Protein AF-A0A8B5X871-F1 (afdb_monomer)

Foldseek 3Di:
DPPPDDPVLLLVLLCVVCQVVQVVLCVVQQKDWADWDDKDKDWFDFPDPQKIKIWIKIKTKMAQFAAPVGHTDGIWIKIWTWMFMAGPVRHTHPTDTQWIFTAHNVRHGGPSIDGPPDDPDDPPDDDDDDTPGPPDD

Radius of gyration: 16.26 Å; Cα contacts (8 Å, |Δi|>4): 247; chains: 1; bounding box: 38×31×45 Å

Sequence (137 aa):
QLPPLDLERTADTIAAAIQPLLINIQESQGWRSGPRVRANIELYATERVATTAVVFNLRFNAYGLRTADGQEVDEGFMEAKGECLIDDSHVVSALRLDRIHLLTLDDKPLAGGSIYAYIDGLIFGTRQIPYTVRAKL

Mean predicted aligned error: 9.25 Å

pLDDT: mean 78.66, std 20.3, range [27.98, 96.31]

Secondary structure (DSSP, 8-state):
------HHHHHHHHHHHHHHHHHHHHHHHT-EEEEEEEEEEEEEE-SSTTEEEEEEEEEEEEEEEE-TT--EEEEEEEEEEEEEEEETT--EEEEEEEEEEEE-TTS-B-BT-EE---------S------------

Solvent-accessible surface area (backbone atoms only — not comparable to full-atom values): 8061 Å² total; per-residue (Å²): 130,76,77,91,70,57,65,66,63,49,46,52,46,51,51,63,68,45,46,67,59,49,54,62,50,25,68,79,60,63,35,43,81,54,62,77,77,47,74,47,78,46,82,39,80,52,94,51,86,68,37,36,35,35,44,39,41,38,30,22,35,25,32,53,38,31,40,84,88,64,48,79,36,74,61,25,31,32,38,43,29,33,37,30,34,32,35,83,86,63,49,81,39,83,74,44,70,49,33,38,44,28,24,35,82,84,71,43,83,34,42,79,48,46,75,52,82,75,80,92,81,84,79,90,63,84,90,75,73,84,82,77,76,76,74,84,131

Nearest PDB structures (foldseek):
  5i7k-assembly3_A  TM=3.168E-01  e=7.238E-02  Homo sapiens
  5i7k-assembly3_B  TM=3.665E-01  e=1.667E-01  Homo sapiens
  5i7l-assembly3_B  TM=2.705E-01  e=9.558E-02  Homo sapiens
  4kgo-assembly1_A  TM=2.991E-01  e=2.600E-01  Homo sapiens
  4kgh-assembly2_B  TM=3.220E-01  e=5.987E-01  Homo sapiens

Structure (mmCIF, N/CA/C/O backbone):
data_AF-A0A8B5X871-F1
#
_entry.id   AF-A0A8B5X871-F1
#
loop_
_atom_site.group_PDB
_atom_site.id
_atom_site.type_symbol
_atom_site.label_atom_id
_atom_site.label_alt_id
_atom_site.label_comp_id
_atom_site.label_asym_id
_atom_site.label_entity_id
_atom_site.label_seq_id
_atom_site.pdbx_PDB_ins_code
_atom_site.Cartn_x
_atom_site.Cartn_y
_atom_site.Cartn_z
_atom_site.occupancy
_atom_site.B_iso_or_equiv
_atom_site.auth_seq_id
_atom_site.auth_comp_id
_atom_site.auth_asym_id
_atom_site.auth_atom_id
_atom_site.pdbx_PDB_model_num
ATOM 1 N N . GLN A 1 1 ? 19.248 -11.817 -15.175 1.00 48.66 1 GLN A N 1
ATOM 2 C CA . GLN A 1 1 ? 19.523 -11.238 -13.844 1.00 48.66 1 GLN A CA 1
ATOM 3 C C . GLN A 1 1 ? 18.538 -10.099 -13.649 1.00 48.66 1 GLN A C 1
ATOM 5 O O . GLN A 1 1 ? 18.363 -9.340 -14.594 1.00 48.66 1 GLN A O 1
ATOM 10 N N . LEU A 1 2 ? 17.847 -10.033 -12.508 1.00 54.19 2 LEU A N 1
ATOM 11 C CA . LEU A 1 2 ? 17.034 -8.861 -12.160 1.00 54.19 2 LEU A CA 1
ATOM 12 C C . LEU A 1 2 ? 17.964 -7.642 -12.023 1.00 54.19 2 LEU A C 1
ATOM 14 O O . LEU A 1 2 ? 19.070 -7.824 -11.502 1.00 54.19 2 LEU A O 1
ATOM 18 N N . PRO A 1 3 ? 17.569 -6.439 -12.478 1.00 57.25 3 PRO A N 1
ATOM 19 C CA . PRO A 1 3 ? 18.333 -5.232 -12.186 1.00 57.25 3 PRO A CA 1
ATOM 20 C C . PRO A 1 3 ? 18.484 -5.096 -10.662 1.00 57.25 3 PRO A C 1
ATOM 22 O O . PRO A 1 3 ? 17.533 -5.424 -9.943 1.00 57.25 3 PRO A O 1
ATOM 25 N N . PRO A 1 4 ? 19.638 -4.647 -10.134 1.00 62.72 4 PRO A N 1
ATOM 26 C CA . PRO A 1 4 ? 19.766 -4.338 -8.716 1.00 62.72 4 PRO A CA 1
ATOM 27 C C . PRO A 1 4 ? 18.941 -3.080 -8.415 1.00 62.72 4 PRO A C 1
ATOM 29 O O . PRO A 1 4 ? 19.457 -1.966 -8.421 1.00 62.72 4 PRO A O 1
ATOM 32 N N . LEU A 1 5 ? 17.634 -3.254 -8.222 1.00 71.62 5 LEU A N 1
ATOM 33 C CA . LEU A 1 5 ? 16.749 -2.192 -7.767 1.00 71.62 5 LEU A CA 1
ATOM 34 C C . LEU A 1 5 ? 16.958 -1.978 -6.270 1.00 71.62 5 LEU A C 1
ATOM 36 O O . LEU A 1 5 ? 16.990 -2.929 -5.486 1.00 71.62 5 LEU A O 1
ATOM 40 N N . ASP A 1 6 ? 17.081 -0.714 -5.886 1.00 86.31 6 ASP A N 1
ATOM 41 C CA . ASP A 1 6 ? 17.056 -0.306 -4.489 1.00 86.31 6 ASP A CA 1
ATOM 42 C C . ASP A 1 6 ? 15.634 -0.517 -3.953 1.00 86.31 6 ASP A C 1
ATOM 44 O O . ASP A 1 6 ? 14.678 0.131 -4.394 1.00 86.31 6 ASP A O 1
ATOM 48 N N . LEU A 1 7 ? 15.489 -1.473 -3.034 1.00 88.31 7 LEU A N 1
ATOM 49 C CA . LEU A 1 7 ? 14.193 -1.860 -2.481 1.00 88.31 7 LEU A CA 1
ATOM 50 C C . LEU A 1 7 ? 13.539 -0.725 -1.695 1.00 88.31 7 LEU A C 1
ATOM 52 O O . LEU A 1 7 ? 12.320 -0.587 -1.757 1.00 88.31 7 LEU A O 1
ATOM 56 N N . GLU A 1 8 ? 14.319 0.103 -1.000 1.00 91.38 8 GLU A N 1
ATOM 57 C CA . GLU A 1 8 ? 13.766 1.195 -0.199 1.00 91.38 8 GLU A CA 1
ATOM 58 C C . GLU A 1 8 ? 13.299 2.333 -1.105 1.00 91.38 8 GLU A C 1
ATOM 60 O O . GLU A 1 8 ? 12.162 2.791 -0.998 1.00 91.38 8 GLU A O 1
ATOM 65 N N . ARG A 1 9 ? 14.109 2.690 -2.110 1.00 91.31 9 ARG A N 1
ATOM 66 C CA . ARG A 1 9 ? 13.692 3.648 -3.142 1.00 91.31 9 ARG A CA 1
ATOM 67 C C . ARG A 1 9 ? 12.456 3.163 -3.901 1.00 91.31 9 ARG A C 1
ATOM 69 O O . ARG A 1 9 ? 11.567 3.957 -4.215 1.00 91.31 9 ARG A O 1
ATOM 76 N N . THR A 1 10 ? 12.383 1.866 -4.196 1.00 91.69 10 THR A N 1
ATOM 77 C CA . THR A 1 10 ? 11.207 1.247 -4.823 1.00 91.69 10 THR A CA 1
ATOM 78 C C . THR A 1 10 ? 9.989 1.373 -3.907 1.00 91.69 10 THR A C 1
ATOM 80 O O . THR A 1 10 ? 8.921 1.769 -4.371 1.00 91.69 10 THR A O 1
ATOM 83 N N . ALA A 1 11 ? 10.146 1.120 -2.604 1.00 93.75 11 ALA A N 1
ATOM 84 C CA . ALA A 1 11 ? 9.077 1.269 -1.622 1.00 93.75 11 ALA A CA 1
ATOM 85 C C . ALA A 1 11 ? 8.541 2.696 -1.545 1.00 93.75 11 ALA A C 1
ATOM 87 O O . ALA A 1 11 ? 7.326 2.884 -1.552 1.00 93.75 11 ALA A O 1
ATOM 88 N N . ASP A 1 12 ? 9.427 3.690 -1.514 1.00 94.25 12 ASP A N 1
ATOM 89 C CA . ASP A 1 12 ? 9.047 5.103 -1.483 1.00 94.25 12 ASP A CA 1
ATOM 90 C C . ASP A 1 12 ? 8.333 5.529 -2.761 1.00 94.25 12 ASP A C 1
ATOM 92 O O . ASP A 1 12 ? 7.326 6.236 -2.714 1.00 94.25 12 ASP A O 1
ATOM 96 N N . THR A 1 13 ? 8.807 5.040 -3.906 1.00 93.44 13 THR A N 1
ATOM 97 C CA . THR A 1 13 ? 8.175 5.302 -5.201 1.00 93.44 13 THR A CA 1
ATOM 98 C C . THR A 1 13 ? 6.755 4.727 -5.238 1.00 93.44 13 THR A C 1
ATOM 100 O O . THR A 1 13 ? 5.815 5.417 -5.636 1.00 93.44 13 THR A O 1
ATOM 103 N N . ILE A 1 14 ? 6.568 3.484 -4.780 1.00 93.69 14 ILE A N 1
ATOM 104 C CA . ILE A 1 14 ? 5.245 2.849 -4.715 1.00 93.69 14 ILE A CA 1
ATOM 105 C C . ILE A 1 14 ? 4.353 3.572 -3.702 1.00 93.69 14 ILE A C 1
ATOM 107 O O . ILE A 1 14 ? 3.199 3.856 -4.017 1.00 93.69 14 ILE A O 1
ATOM 111 N N . ALA A 1 15 ? 4.874 3.916 -2.521 1.00 93.94 15 ALA A N 1
ATOM 112 C CA . ALA A 1 15 ? 4.139 4.652 -1.494 1.00 93.94 15 ALA A CA 1
ATOM 113 C C . ALA A 1 15 ? 3.612 5.992 -2.032 1.00 93.94 15 ALA A C 1
ATOM 115 O O . ALA A 1 15 ? 2.427 6.293 -1.889 1.00 93.94 15 ALA A O 1
ATOM 116 N N . ALA A 1 16 ? 4.462 6.756 -2.725 1.00 92.88 16 ALA A N 1
ATOM 117 C CA . ALA A 1 16 ? 4.074 8.009 -3.363 1.00 92.88 16 ALA A CA 1
ATOM 118 C C . ALA A 1 16 ? 3.009 7.803 -4.453 1.00 92.88 16 ALA A C 1
ATOM 120 O O . ALA A 1 16 ? 2.078 8.601 -4.559 1.00 92.88 16 ALA A O 1
ATOM 121 N N . ALA A 1 17 ? 3.108 6.721 -5.231 1.00 90.94 17 ALA A N 1
ATOM 122 C CA . ALA A 1 17 ? 2.145 6.402 -6.283 1.00 90.94 17 ALA A CA 1
ATOM 123 C C . ALA A 1 17 ? 0.766 5.983 -5.737 1.00 90.94 17 ALA A C 1
ATOM 125 O O . ALA A 1 17 ? -0.252 6.310 -6.348 1.00 90.94 17 ALA A O 1
ATOM 126 N N . ILE A 1 18 ? 0.705 5.289 -4.593 1.00 90.75 18 ILE A N 1
ATOM 127 C CA . ILE A 1 18 ? -0.570 4.861 -3.991 1.00 90.75 18 ILE A CA 1
ATOM 128 C C . ILE A 1 18 ? -1.222 5.947 -3.129 1.00 90.75 18 ILE A C 1
ATOM 130 O O . ILE A 1 18 ? -2.435 5.900 -2.934 1.00 90.75 18 ILE A O 1
ATOM 134 N N . GLN A 1 19 ? -0.465 6.930 -2.629 1.00 87.62 19 GLN A N 1
ATOM 135 C CA . GLN A 1 19 ? -0.972 7.951 -1.704 1.00 87.62 19 GLN A CA 1
ATOM 136 C C . GLN A 1 19 ? -2.252 8.660 -2.196 1.00 87.62 19 GLN A C 1
ATOM 138 O O . GLN A 1 19 ? -3.190 8.780 -1.407 1.00 87.62 19 GLN A O 1
ATOM 143 N N . PRO A 1 20 ? -2.375 9.076 -3.475 1.00 85.06 20 PRO A N 1
ATOM 144 C CA . PRO A 1 20 ? -3.608 9.690 -3.972 1.00 85.06 20 PRO A CA 1
ATOM 145 C C . PRO A 1 20 ? -4.810 8.735 -3.949 1.00 85.06 20 PRO A C 1
ATOM 147 O O . PRO A 1 20 ? -5.930 9.158 -3.670 1.00 85.06 20 PRO A O 1
ATOM 150 N N . LEU A 1 21 ? -4.590 7.440 -4.208 1.00 83.69 21 LEU A N 1
ATOM 151 C CA . LEU A 1 21 ? -5.644 6.424 -4.137 1.00 83.69 21 LEU A CA 1
ATOM 152 C C . LEU A 1 21 ? -6.115 6.233 -2.694 1.00 83.69 21 LEU A C 1
ATOM 154 O O . LEU A 1 21 ? -7.317 6.175 -2.446 1.00 83.69 21 LEU A O 1
ATOM 158 N N . LEU A 1 22 ? -5.177 6.191 -1.744 1.00 84.56 22 LEU A N 1
ATOM 159 C CA . LEU A 1 22 ? -5.481 6.081 -0.317 1.00 84.56 22 LEU A CA 1
ATOM 160 C C . LEU A 1 22 ? -6.313 7.268 0.178 1.00 84.56 22 LEU A C 1
ATOM 162 O O . LEU A 1 22 ? -7.266 7.058 0.923 1.00 84.56 22 LEU A O 1
ATOM 166 N N . ILE A 1 23 ? -6.014 8.489 -0.280 1.00 84.31 23 ILE A N 1
ATOM 167 C CA . ILE A 1 23 ? -6.782 9.691 0.080 1.00 84.31 23 ILE A CA 1
ATOM 168 C C . ILE A 1 23 ? -8.252 9.570 -0.346 1.00 84.31 23 ILE A C 1
ATOM 170 O O . ILE A 1 23 ? -9.144 9.851 0.449 1.00 84.31 23 ILE A O 1
ATOM 174 N N . ASN A 1 24 ? -8.526 9.073 -1.551 1.00 81.94 24 ASN A N 1
ATOM 175 C CA . ASN A 1 24 ? -9.909 8.893 -2.004 1.00 81.94 24 ASN A CA 1
ATOM 176 C C . ASN A 1 24 ? -10.667 7.849 -1.162 1.00 81.94 24 ASN A C 1
ATOM 178 O O . ASN A 1 24 ? -11.857 7.995 -0.885 1.00 81.94 24 ASN A O 1
ATOM 182 N N . ILE A 1 25 ? -9.982 6.780 -0.749 1.00 83.50 25 ILE A N 1
ATOM 183 C CA . ILE A 1 25 ? -10.585 5.678 0.012 1.00 83.50 25 ILE A CA 1
ATOM 184 C C . ILE A 1 25 ? -10.855 6.114 1.453 1.00 83.50 25 ILE A C 1
ATOM 186 O O . ILE A 1 25 ? -11.958 5.911 1.964 1.00 83.50 25 ILE A O 1
ATOM 190 N N . GLN A 1 26 ? -9.874 6.755 2.088 1.00 86.44 26 GLN A N 1
ATOM 191 C CA . GLN A 1 26 ? -9.938 7.149 3.493 1.00 86.44 26 GLN A CA 1
ATOM 192 C C . GLN A 1 26 ? -11.052 8.189 3.741 1.00 86.44 26 GLN A C 1
ATOM 194 O O . GLN A 1 26 ? -11.763 8.099 4.741 1.00 86.44 26 GLN A O 1
ATOM 199 N N . GLU A 1 27 ? -11.287 9.113 2.795 1.00 78.69 27 GLU A N 1
ATOM 200 C CA . GLU A 1 27 ? -12.379 10.097 2.869 1.00 78.69 27 GLU A CA 1
ATOM 201 C C . GLU A 1 27 ? -13.755 9.427 2.923 1.00 78.69 27 GLU A C 1
ATOM 203 O O . GLU A 1 27 ? -14.616 9.834 3.703 1.00 78.69 27 GLU A O 1
ATOM 208 N N . SER A 1 28 ? -13.949 8.355 2.151 1.00 79.00 28 SER A N 1
ATOM 209 C CA . SER A 1 28 ? -15.210 7.605 2.141 1.00 79.00 28 SER A CA 1
ATOM 210 C C . SER A 1 28 ? -15.433 6.745 3.392 1.00 79.00 28 SER A C 1
ATOM 212 O O . SER A 1 28 ? -16.561 6.335 3.661 1.00 79.00 28 SER A O 1
ATOM 214 N N . GLN A 1 29 ? -14.375 6.464 4.158 1.00 81.69 29 GLN A N 1
ATOM 215 C CA . GLN A 1 29 ? -14.393 5.491 5.258 1.00 81.69 29 GLN A CA 1
ATOM 216 C C . GLN A 1 29 ? -14.094 6.091 6.63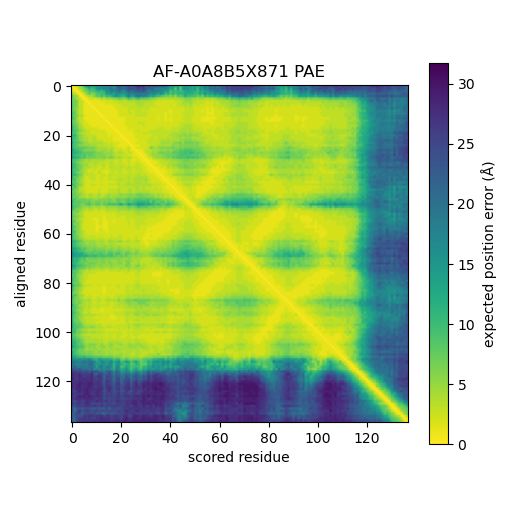4 1.00 81.69 29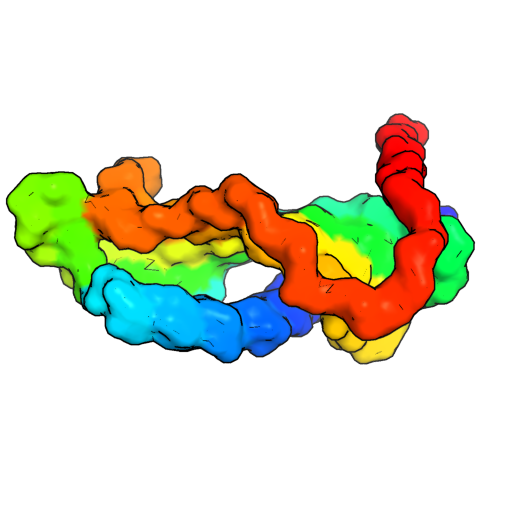 GLN A C 1
ATOM 218 O O . GLN A 1 29 ? -14.167 5.382 7.635 1.00 81.69 29 GLN A O 1
ATOM 223 N N . GLY A 1 30 ? -13.809 7.393 6.703 1.00 85.00 30 GLY A N 1
ATOM 224 C CA . GLY A 1 30 ? -13.691 8.132 7.959 1.00 85.00 30 GLY A CA 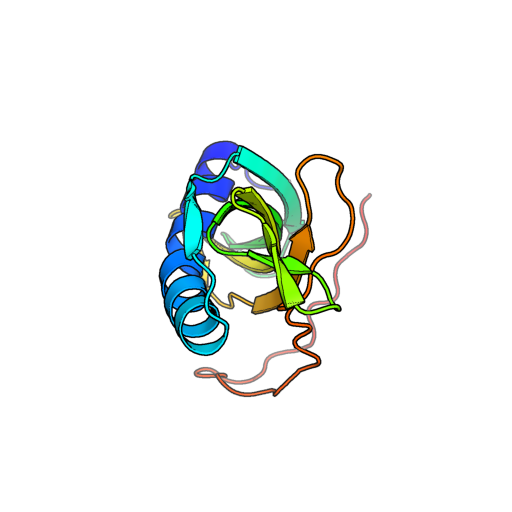1
ATOM 225 C C . GLY A 1 30 ? -12.379 7.928 8.718 1.00 85.00 30 GLY A C 1
ATOM 226 O O . GLY A 1 30 ? -12.315 8.308 9.881 1.00 85.00 30 GLY A O 1
ATOM 227 N N . TRP A 1 31 ? -11.345 7.380 8.077 1.00 89.44 31 TRP A N 1
ATOM 228 C CA . TRP A 1 31 ? -10.001 7.223 8.645 1.00 89.44 31 TRP A CA 1
ATOM 229 C C . TRP A 1 31 ? -8.969 8.034 7.849 1.00 89.44 31 TRP A C 1
ATOM 231 O O . TRP A 1 31 ? -9.294 8.651 6.833 1.00 89.44 31 TRP A O 1
ATOM 241 N N . ARG A 1 32 ? -7.719 8.096 8.325 1.00 91.12 32 ARG A N 1
ATOM 242 C CA . ARG A 1 32 ? -6.611 8.785 7.635 1.00 91.12 32 ARG A CA 1
ATOM 243 C C . ARG A 1 32 ? -5.331 7.961 7.665 1.00 91.12 32 ARG A C 1
ATOM 245 O O . ARG A 1 32 ? -4.963 7.467 8.725 1.00 91.12 32 ARG A O 1
ATOM 252 N N . SER A 1 33 ? -4.630 7.853 6.538 1.00 90.69 33 SER A N 1
ATOM 253 C CA . SER A 1 33 ? -3.275 7.294 6.464 1.00 90.69 33 SER A CA 1
ATOM 254 C C . SER A 1 33 ? -2.231 8.312 6.929 1.00 90.69 33 SER A C 1
ATOM 256 O O . SER A 1 33 ? -2.294 9.483 6.550 1.00 90.69 33 SER A O 1
ATOM 258 N N . GLY A 1 34 ? -1.254 7.850 7.699 1.00 92.25 34 GLY A N 1
ATOM 259 C CA . GLY A 1 34 ? -0.048 8.566 8.096 1.00 92.25 34 GLY A CA 1
ATOM 260 C C . GLY A 1 34 ? 1.195 8.108 7.319 1.00 92.25 34 GLY A C 1
ATOM 261 O O . GLY A 1 34 ? 1.071 7.575 6.215 1.00 92.25 34 GLY A O 1
ATOM 262 N N . PRO A 1 35 ? 2.406 8.309 7.871 1.00 93.12 35 PRO A N 1
ATOM 263 C CA . PRO A 1 35 ? 3.647 7.907 7.211 1.00 93.12 35 PRO A CA 1
ATOM 264 C C . PRO A 1 35 ? 3.767 6.381 7.069 1.00 93.12 35 PRO A C 1
ATOM 266 O O . PRO A 1 35 ? 3.253 5.620 7.894 1.00 93.12 35 PRO A O 1
ATOM 269 N N . ARG A 1 36 ? 4.490 5.936 6.030 1.00 95.38 36 ARG A N 1
ATOM 270 C CA . ARG A 1 36 ? 4.897 4.533 5.858 1.00 95.38 36 ARG A CA 1
ATOM 271 C C . ARG A 1 36 ? 5.856 4.147 6.984 1.00 95.38 36 ARG A C 1
ATOM 273 O O . ARG A 1 36 ? 6.822 4.857 7.238 1.00 95.38 36 ARG A O 1
ATOM 280 N N . VAL A 1 37 ? 5.614 3.003 7.615 1.00 95.50 37 VAL A N 1
ATOM 281 C CA . VAL A 1 37 ? 6.451 2.460 8.701 1.00 95.50 37 VAL A CA 1
ATOM 282 C C . VAL A 1 37 ? 7.139 1.153 8.329 1.00 95.50 37 VAL A C 1
ATOM 284 O O . VAL A 1 37 ? 8.133 0.777 8.946 1.00 95.50 37 VAL A O 1
ATOM 287 N N . ARG A 1 38 ? 6.624 0.438 7.324 1.00 94.06 38 ARG A N 1
ATOM 288 C CA . ARG A 1 38 ? 7.218 -0.814 6.852 1.00 94.06 38 ARG A CA 1
ATOM 289 C C . ARG A 1 38 ? 6.924 -1.036 5.376 1.00 94.06 38 ARG A C 1
ATOM 291 O O . ARG A 1 38 ? 5.871 -0.645 4.877 1.00 94.06 38 ARG A O 1
ATOM 298 N N . ALA A 1 39 ? 7.843 -1.707 4.696 1.00 94.81 39 ALA A N 1
ATOM 299 C CA . ALA A 1 39 ? 7.632 -2.244 3.362 1.00 94.81 39 ALA A CA 1
ATOM 300 C C . ALA A 1 39 ? 8.108 -3.696 3.302 1.00 94.81 39 ALA A C 1
ATOM 302 O O . ALA A 1 39 ? 9.130 -4.053 3.888 1.00 94.81 39 ALA A O 1
ATOM 303 N N . ASN A 1 40 ? 7.358 -4.527 2.588 1.00 94.06 40 ASN A N 1
ATOM 304 C CA . ASN A 1 40 ? 7.820 -5.808 2.082 1.00 94.06 40 ASN A CA 1
ATOM 305 C C . ASN A 1 40 ? 7.607 -5.816 0.569 1.00 94.06 40 ASN A C 1
ATOM 307 O O . ASN A 1 40 ? 6.497 -5.548 0.106 1.00 94.06 40 ASN A O 1
ATOM 311 N N . ILE A 1 41 ? 8.675 -6.071 -0.180 1.00 92.44 41 ILE A N 1
ATOM 312 C CA . ILE A 1 41 ? 8.707 -5.935 -1.632 1.00 92.44 41 ILE A CA 1
ATOM 313 C C . ILE A 1 41 ? 9.365 -7.165 -2.230 1.00 92.44 41 ILE A C 1
ATOM 315 O O . ILE A 1 41 ? 10.471 -7.548 -1.852 1.00 92.44 41 ILE A O 1
ATOM 319 N N . GLU A 1 42 ? 8.686 -7.747 -3.207 1.00 88.75 42 GLU A N 1
ATOM 320 C CA . GLU A 1 42 ? 9.171 -8.873 -3.982 1.00 88.75 42 GLU A CA 1
ATOM 321 C C . GLU A 1 42 ? 9.264 -8.470 -5.453 1.00 88.75 42 GLU A C 1
ATOM 323 O O . GLU A 1 42 ? 8.313 -7.940 -6.029 1.00 88.75 42 GLU A O 1
ATOM 328 N N . LEU A 1 43 ? 10.425 -8.721 -6.058 1.00 87.94 43 LEU A N 1
ATOM 329 C CA . LEU A 1 43 ? 10.727 -8.349 -7.437 1.00 87.94 43 LEU A CA 1
ATOM 330 C C . LEU A 1 43 ? 10.679 -9.571 -8.355 1.00 87.94 43 LEU A C 1
ATOM 332 O O . LEU A 1 43 ? 11.261 -10.616 -8.055 1.00 87.94 43 LEU A O 1
ATOM 336 N N . TYR A 1 44 ? 10.046 -9.402 -9.509 1.00 86.19 44 TYR A N 1
ATOM 337 C CA . TYR A 1 44 ? 9.839 -10.430 -10.519 1.00 86.19 44 TYR A CA 1
ATOM 338 C C . TYR A 1 44 ? 10.258 -9.908 -11.894 1.00 86.19 44 TYR A C 1
ATOM 340 O O . TYR A 1 44 ? 9.943 -8.783 -12.283 1.00 86.19 44 TYR A O 1
ATOM 348 N N . ALA A 1 45 ? 10.990 -10.727 -12.649 1.00 83.50 45 ALA A N 1
ATOM 349 C CA . ALA A 1 45 ? 11.419 -10.354 -13.992 1.00 83.50 45 ALA A CA 1
ATOM 350 C C . ALA A 1 45 ? 10.220 -10.368 -14.948 1.00 83.50 45 ALA A C 1
ATOM 352 O O . ALA A 1 45 ? 9.339 -11.222 -14.828 1.00 83.50 45 ALA A O 1
ATOM 353 N N . THR A 1 46 ? 10.209 -9.456 -15.917 1.00 80.69 46 THR A N 1
ATOM 354 C CA . THR A 1 46 ? 9.186 -9.414 -16.969 1.00 80.69 46 THR A CA 1
ATOM 355 C C . THR A 1 46 ? 9.803 -9.702 -18.336 1.00 80.69 46 THR A C 1
ATOM 357 O O . THR A 1 46 ? 11.023 -9.711 -18.492 1.00 80.69 46 THR A O 1
ATOM 360 N N . GLU A 1 47 ? 8.961 -9.948 -19.341 1.00 79.50 47 GLU A N 1
ATOM 361 C CA . GLU A 1 47 ? 9.408 -10.097 -20.734 1.00 79.50 47 GLU A CA 1
ATOM 362 C C . GLU A 1 47 ? 9.850 -8.763 -21.357 1.00 79.50 47 GLU A C 1
ATOM 364 O O . GLU A 1 47 ? 10.573 -8.748 -22.353 1.00 79.50 47 GLU A O 1
ATOM 369 N N . ARG A 1 48 ? 9.432 -7.632 -20.773 1.00 78.06 48 ARG A N 1
ATOM 370 C CA . ARG A 1 48 ? 9.834 -6.299 -21.218 1.00 78.06 48 ARG A CA 1
ATOM 371 C C . ARG A 1 48 ? 11.204 -5.969 -20.638 1.00 78.06 48 ARG A C 1
ATOM 373 O O . ARG A 1 48 ? 11.405 -5.967 -19.425 1.00 78.06 48 ARG A O 1
ATOM 380 N N . VAL A 1 49 ? 12.146 -5.660 -21.524 1.00 73.06 49 VAL A N 1
ATOM 381 C CA . VAL A 1 49 ? 13.462 -5.141 -21.134 1.00 73.06 49 VAL A CA 1
ATOM 382 C C . VAL A 1 49 ? 13.260 -3.831 -20.361 1.00 73.06 49 VAL A C 1
ATOM 384 O O . VAL A 1 49 ? 12.406 -3.034 -20.744 1.00 73.06 49 VAL A O 1
ATOM 387 N N . ALA A 1 50 ? 14.026 -3.626 -19.283 1.00 83.50 50 ALA A N 1
ATOM 388 C CA . ALA A 1 50 ? 13.942 -2.456 -18.395 1.00 83.50 50 ALA A CA 1
ATOM 389 C C . ALA A 1 50 ? 12.626 -2.319 -17.601 1.00 83.50 50 ALA A C 1
ATOM 391 O O . ALA A 1 50 ? 12.270 -1.224 -17.176 1.00 83.50 50 ALA A O 1
ATOM 392 N N . THR A 1 51 ? 11.868 -3.406 -17.407 1.00 85.31 51 THR A N 1
ATOM 393 C CA . THR A 1 51 ? 10.678 -3.411 -16.541 1.00 85.31 51 THR A CA 1
ATOM 394 C C . THR A 1 51 ? 10.723 -4.569 -15.551 1.00 85.31 51 THR A C 1
ATOM 396 O O . THR A 1 51 ? 10.914 -5.730 -15.926 1.00 85.31 51 THR A O 1
ATOM 399 N N . THR A 1 52 ? 10.480 -4.258 -14.282 1.00 87.75 52 THR A N 1
ATOM 400 C CA . THR A 1 52 ? 10.382 -5.224 -13.186 1.00 87.75 52 THR A CA 1
ATOM 401 C C . THR A 1 52 ? 8.959 -5.223 -12.639 1.00 87.75 52 THR A C 1
ATOM 403 O O . THR A 1 52 ? 8.385 -4.166 -12.387 1.00 87.75 52 THR A O 1
ATOM 406 N N . ALA A 1 53 ? 8.375 -6.405 -12.466 1.00 89.25 53 ALA A N 1
ATOM 407 C CA . ALA A 1 53 ? 7.115 -6.553 -11.755 1.00 89.25 53 ALA A CA 1
ATOM 408 C C . ALA A 1 53 ? 7.391 -6.580 -10.255 1.00 89.25 53 ALA A C 1
ATOM 410 O O . ALA A 1 53 ? 8.337 -7.220 -9.796 1.00 89.25 53 ALA A O 1
ATOM 411 N N . VAL A 1 54 ? 6.568 -5.872 -9.497 1.00 90.00 54 VAL A N 1
ATOM 412 C CA . VAL A 1 54 ? 6.744 -5.694 -8.065 1.00 90.00 54 VAL A CA 1
ATOM 413 C C . VAL A 1 54 ? 5.466 -6.096 -7.362 1.00 90.00 54 VAL A C 1
ATOM 415 O O . VAL A 1 54 ? 4.416 -5.523 -7.629 1.00 90.00 54 VAL A O 1
ATOM 418 N N . VAL A 1 55 ? 5.561 -7.056 -6.448 1.00 92.44 55 VAL A N 1
ATOM 419 C CA . VAL A 1 55 ? 4.499 -7.353 -5.482 1.00 92.44 55 VAL A CA 1
ATOM 420 C C . VAL A 1 55 ? 4.881 -6.672 -4.178 1.00 92.44 55 VAL A C 1
ATOM 422 O O . VAL A 1 55 ? 6.002 -6.838 -3.696 1.00 92.44 55 VAL A O 1
ATOM 425 N N . PHE A 1 56 ? 3.967 -5.891 -3.611 1.00 92.62 56 PHE A N 1
ATOM 426 C CA . PHE A 1 56 ? 4.238 -5.097 -2.420 1.00 92.62 56 PHE A CA 1
ATOM 427 C C . PHE A 1 56 ? 3.204 -5.330 -1.321 1.00 92.62 56 PHE A C 1
ATOM 429 O O . PHE A 1 56 ? 2.019 -5.562 -1.565 1.00 92.62 56 PHE A O 1
ATOM 436 N N . ASN A 1 57 ? 3.672 -5.212 -0.084 1.00 95.44 57 ASN A N 1
ATOM 437 C CA . ASN A 1 57 ? 2.854 -4.969 1.091 1.00 95.44 57 ASN A CA 1
ATOM 438 C C . ASN A 1 57 ? 3.472 -3.793 1.854 1.00 95.44 57 ASN A C 1
ATOM 440 O O . ASN A 1 57 ? 4.568 -3.911 2.411 1.00 95.44 57 ASN A O 1
ATOM 444 N N . LEU A 1 58 ? 2.795 -2.649 1.825 1.00 95.75 58 LEU A N 1
ATOM 445 C CA . LEU A 1 58 ? 3.225 -1.423 2.484 1.00 95.75 58 LEU A CA 1
ATOM 446 C C . LEU A 1 58 ? 2.356 -1.174 3.713 1.00 95.75 58 LEU A C 1
ATOM 448 O O . LEU A 1 58 ? 1.131 -1.208 3.623 1.00 95.75 58 LEU A O 1
ATOM 452 N N . ARG A 1 59 ? 2.989 -0.881 4.850 1.00 96.31 59 ARG A N 1
ATOM 453 C CA . ARG A 1 59 ? 2.301 -0.553 6.099 1.00 96.31 59 ARG A CA 1
ATOM 454 C C . ARG A 1 59 ? 2.488 0.919 6.429 1.00 96.31 59 ARG A C 1
ATOM 456 O O . ARG A 1 59 ? 3.618 1.411 6.445 1.00 96.31 59 ARG A O 1
ATOM 463 N N . PHE A 1 60 ? 1.391 1.582 6.751 1.00 95.56 60 PHE A N 1
ATOM 464 C CA . PHE A 1 60 ? 1.322 2.981 7.153 1.00 95.56 60 PHE A CA 1
ATOM 465 C C . PHE A 1 60 ? 0.704 3.076 8.540 1.00 95.56 60 PHE A C 1
ATOM 467 O O . PHE A 1 60 ? -0.088 2.212 8.924 1.00 95.56 60 PHE A O 1
ATOM 474 N N . ASN A 1 61 ? 1.012 4.144 9.267 1.00 95.56 61 ASN A N 1
ATOM 475 C CA . ASN A 1 61 ? 0.176 4.520 10.404 1.00 95.56 61 ASN A CA 1
ATOM 476 C C . ASN A 1 61 ? -1.227 4.876 9.909 1.00 95.56 61 ASN A C 1
ATOM 478 O O . ASN A 1 61 ? -1.398 5.331 8.775 1.00 95.56 61 ASN A O 1
ATOM 482 N N . ALA A 1 62 ? -2.229 4.683 10.753 1.00 93.94 62 ALA A N 1
ATOM 483 C CA . ALA A 1 62 ? -3.592 5.079 10.452 1.00 93.94 62 ALA A CA 1
ATOM 484 C C . ALA A 1 62 ? -4.282 5.652 11.692 1.00 93.94 62 ALA A C 1
ATOM 486 O O . ALA A 1 62 ? -4.031 5.202 12.807 1.00 93.94 62 ALA A O 1
ATOM 487 N N . TYR A 1 63 ? -5.141 6.646 11.479 1.00 93.44 63 TYR A N 1
ATOM 488 C CA . TYR A 1 63 ? -5.770 7.443 12.533 1.00 93.44 63 TYR A CA 1
ATOM 489 C C . TYR A 1 63 ? -7.278 7.556 12.327 1.00 93.44 63 TYR A C 1
ATOM 491 O O . TYR A 1 63 ? -7.756 7.498 11.188 1.00 93.44 63 TYR A O 1
ATOM 499 N N . GLY A 1 64 ? -8.014 7.781 13.420 1.00 90.31 64 GLY A N 1
ATOM 500 C CA . GLY A 1 64 ? -9.475 7.917 13.384 1.00 90.31 64 GLY A CA 1
ATOM 501 C C . GLY A 1 64 ? -10.157 6.609 12.988 1.00 90.31 64 GLY A C 1
ATOM 502 O O . GLY A 1 64 ? -11.048 6.591 12.144 1.00 90.31 64 GLY A O 1
ATOM 503 N N . LEU A 1 65 ? -9.675 5.496 13.536 1.00 91.00 65 LEU A N 1
ATOM 504 C CA . LEU A 1 65 ? -10.137 4.158 13.194 1.00 91.00 65 LEU A CA 1
ATOM 505 C C . LEU A 1 65 ? -11.328 3.769 14.068 1.00 91.00 65 LEU A C 1
ATOM 507 O O . LEU A 1 65 ? -11.599 4.386 15.099 1.00 91.00 65 LEU A O 1
ATOM 511 N N . ARG A 1 66 ? -12.045 2.717 13.667 1.00 87.88 66 ARG A N 1
ATOM 512 C CA . ARG A 1 66 ? -13.151 2.166 14.456 1.00 87.88 66 ARG A CA 1
ATOM 513 C C . ARG A 1 66 ? -13.111 0.645 14.493 1.00 87.88 66 ARG A C 1
ATOM 515 O O . ARG A 1 66 ? -12.728 -0.005 13.520 1.00 87.88 66 ARG A O 1
ATOM 522 N N . THR A 1 67 ? -13.517 0.063 15.614 1.00 84.88 67 THR A N 1
ATOM 523 C CA . THR A 1 67 ? -13.790 -1.377 15.701 1.00 84.88 67 THR A CA 1
ATOM 524 C C . THR A 1 67 ? -15.082 -1.726 14.955 1.00 84.88 67 THR A C 1
ATOM 526 O O . THR A 1 67 ? -15.861 -0.844 14.588 1.00 84.88 67 THR A O 1
ATOM 529 N N . ALA A 1 68 ? -15.338 -3.022 14.741 1.00 80.31 68 ALA A N 1
ATOM 530 C CA . ALA A 1 68 ? -16.594 -3.497 14.144 1.00 80.31 68 ALA A CA 1
ATOM 531 C C . ALA A 1 68 ? -17.838 -3.064 14.942 1.00 80.31 68 ALA A C 1
ATOM 533 O O . ALA A 1 68 ? -18.882 -2.804 14.352 1.0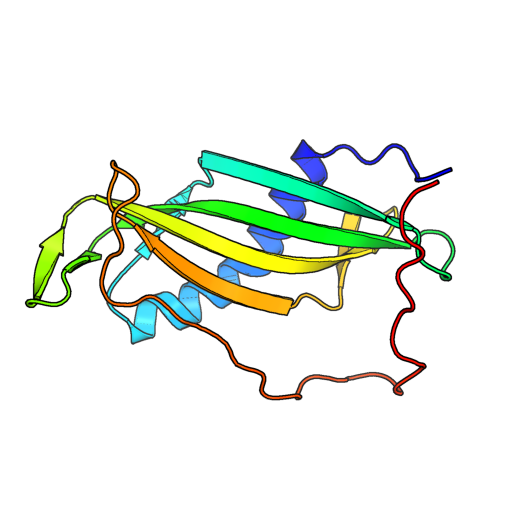0 80.31 68 ALA A O 1
ATOM 534 N N . ASP A 1 69 ? -17.692 -2.910 16.259 1.00 83.75 69 ASP A N 1
ATOM 535 C CA . ASP A 1 69 ? -18.754 -2.465 17.166 1.00 83.75 69 ASP A CA 1
ATOM 536 C C . ASP A 1 69 ? -18.880 -0.929 17.233 1.00 83.75 69 ASP A C 1
ATOM 538 O O . ASP A 1 69 ? -19.668 -0.397 18.013 1.00 83.75 69 ASP A O 1
ATOM 542 N N . GLY A 1 70 ? -18.097 -0.198 16.428 1.00 81.88 70 GLY A N 1
ATOM 543 C CA . GLY A 1 70 ? -18.159 1.259 16.310 1.00 81.88 70 GLY A CA 1
ATOM 544 C C . GLY A 1 70 ? -17.387 2.037 17.378 1.00 81.88 70 GLY A C 1
ATOM 545 O O . GLY A 1 70 ? -17.510 3.260 17.422 1.00 81.88 70 GLY A O 1
ATOM 546 N N . GLN A 1 71 ? -16.587 1.373 18.218 1.00 87.50 71 GLN A N 1
ATOM 547 C CA . GLN A 1 71 ? -15.717 2.067 19.173 1.00 87.50 71 GLN A CA 1
ATOM 548 C C . GLN A 1 71 ? -14.556 2.736 18.443 1.00 87.50 71 GLN A C 1
ATOM 550 O O . GLN A 1 71 ? -13.953 2.128 17.558 1.00 87.50 71 GLN A O 1
ATOM 555 N N . GLU A 1 72 ? -14.239 3.970 18.822 1.00 88.75 72 GLU A N 1
ATOM 556 C CA . GLU A 1 72 ? -13.131 4.717 18.231 1.00 88.75 72 GLU A CA 1
ATOM 557 C C . GLU A 1 72 ? -11.780 4.192 18.726 1.00 88.75 72 GLU A C 1
ATOM 559 O O . GLU A 1 72 ? -11.614 3.823 19.888 1.00 88.75 72 GLU A O 1
ATOM 564 N N . VAL A 1 73 ? -10.826 4.134 17.802 1.00 88.56 73 VAL A N 1
ATOM 565 C CA . VAL A 1 73 ? -9.443 3.728 18.024 1.00 88.56 73 VAL A CA 1
ATOM 566 C C . VAL A 1 73 ? -8.558 4.838 17.470 1.00 88.56 73 VAL A C 1
ATOM 568 O O . VAL A 1 73 ? -8.593 5.128 16.271 1.00 88.56 73 VAL A O 1
ATOM 571 N N . ASP A 1 74 ? -7.778 5.463 18.351 1.00 88.44 74 ASP A N 1
ATOM 572 C CA . ASP A 1 74 ? -6.999 6.659 18.018 1.00 88.44 74 ASP A CA 1
ATOM 573 C C . ASP A 1 74 ? -5.939 6.384 16.943 1.00 88.44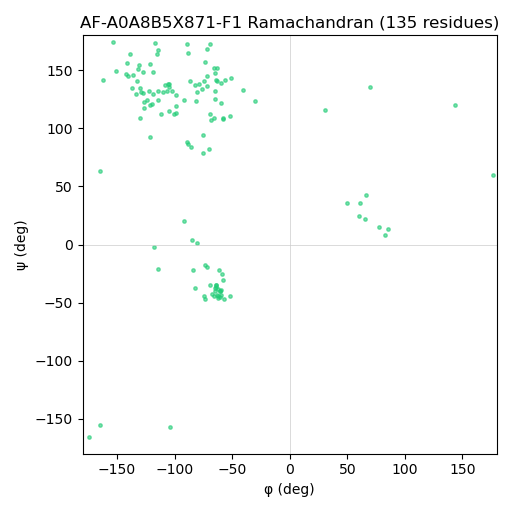 74 ASP A C 1
ATOM 575 O O . ASP A 1 74 ? -5.801 7.158 15.991 1.00 88.44 74 ASP A O 1
ATOM 579 N N . GLU A 1 75 ? -5.225 5.262 17.070 1.00 94.19 75 GLU A N 1
ATOM 580 C CA . GLU A 1 75 ? -4.119 4.882 16.194 1.00 94.19 75 GLU A CA 1
ATOM 581 C C . GLU A 1 75 ? -4.086 3.372 15.918 1.00 94.19 75 GLU A C 1
ATOM 583 O O . GLU A 1 75 ? -4.418 2.533 16.761 1.00 94.19 75 GLU A O 1
ATOM 588 N N . GLY A 1 76 ? -3.643 3.030 14.713 1.00 94.06 76 GLY A N 1
ATOM 589 C CA . GLY A 1 76 ? -3.367 1.671 14.285 1.00 94.06 76 GLY A CA 1
ATOM 590 C C . GLY A 1 76 ? -2.532 1.659 13.012 1.00 94.06 76 GLY A C 1
ATOM 591 O O . GLY A 1 76 ? -1.823 2.615 12.694 1.00 94.06 76 GLY A O 1
ATOM 592 N N . PHE A 1 77 ? -2.640 0.574 12.258 1.00 95.06 77 PHE A N 1
ATOM 593 C CA . PHE A 1 77 ? -1.948 0.400 10.993 1.00 95.06 77 PHE A CA 1
ATOM 594 C C . PHE A 1 77 ? -2.922 0.237 9.837 1.00 95.06 77 PHE A C 1
ATOM 596 O O . PHE A 1 77 ? -3.989 -0.358 9.969 1.00 95.06 77 PHE A O 1
ATOM 603 N N . MET A 1 78 ? -2.501 0.718 8.675 1.00 93.38 78 MET A N 1
ATOM 604 C CA . MET A 1 78 ? -3.101 0.391 7.394 1.00 93.38 78 MET A CA 1
ATOM 605 C C . MET A 1 78 ? -2.086 -0.391 6.563 1.00 93.38 78 MET A C 1
ATOM 607 O O . MET A 1 78 ? -0.970 0.077 6.344 1.00 93.38 78 MET A O 1
ATOM 611 N N . GLU A 1 79 ? -2.462 -1.584 6.113 1.00 93.88 79 GLU A N 1
ATOM 612 C CA . GLU A 1 79 ? -1.668 -2.393 5.190 1.00 93.88 79 GLU A CA 1
ATOM 613 C C . GLU A 1 79 ? -2.267 -2.350 3.790 1.00 93.88 79 GLU A C 1
ATOM 615 O O . GLU A 1 79 ? -3.364 -2.863 3.563 1.00 93.88 79 GLU A O 1
ATOM 620 N N . ALA A 1 80 ? -1.519 -1.778 2.850 1.00 92.50 80 ALA A N 1
ATOM 621 C CA . ALA A 1 80 ? -1.835 -1.762 1.434 1.00 92.50 80 ALA A CA 1
ATOM 622 C C . ALA A 1 80 ? -1.037 -2.858 0.722 1.00 92.50 80 ALA A C 1
ATOM 624 O O . ALA A 1 80 ? 0.189 -2.782 0.598 1.00 92.50 80 ALA A O 1
ATOM 625 N N . LYS A 1 81 ? -1.748 -3.869 0.222 1.00 92.88 81 LYS A N 1
ATOM 626 C CA . LYS A 1 81 ? -1.177 -4.939 -0.594 1.00 92.88 81 LYS A CA 1
ATOM 627 C C . LYS A 1 81 ? -1.561 -4.751 -2.052 1.00 92.88 81 LYS A C 1
ATOM 629 O O . LYS A 1 81 ? -2.721 -4.461 -2.358 1.00 92.88 81 LYS A O 1
ATOM 634 N N . GLY A 1 82 ? -0.610 -4.978 -2.943 1.00 90.88 82 GLY A N 1
ATOM 635 C CA . GLY A 1 82 ? -0.851 -4.881 -4.368 1.00 90.88 82 GLY A CA 1
ATOM 636 C C . GLY A 1 82 ? 0.335 -5.304 -5.212 1.00 90.88 82 GLY A C 1
ATOM 637 O O . GLY A 1 82 ? 1.296 -5.910 -4.732 1.00 90.88 82 GLY A O 1
ATOM 638 N N . GLU A 1 83 ? 0.253 -4.947 -6.483 1.00 92.69 83 GLU A N 1
ATOM 639 C CA . GLU A 1 83 ? 1.314 -5.154 -7.454 1.00 92.69 83 GLU A CA 1
ATOM 640 C C . GLU A 1 83 ? 1.424 -3.966 -8.409 1.00 92.69 83 GLU A C 1
ATOM 642 O O . GLU A 1 83 ? 0.477 -3.203 -8.604 1.00 92.69 83 GLU A O 1
ATOM 647 N N . CYS A 1 84 ? 2.594 -3.788 -9.003 1.00 91.00 84 CYS A N 1
ATOM 648 C CA . CYS A 1 84 ? 2.810 -2.809 -10.056 1.00 91.00 84 CYS A CA 1
ATOM 649 C C . CYS A 1 84 ? 3.964 -3.227 -10.965 1.00 91.00 84 CYS A C 1
ATOM 651 O O . CYS A 1 84 ? 4.683 -4.190 -10.701 1.00 91.00 84 CYS A O 1
ATOM 653 N N . LEU A 1 85 ? 4.170 -2.465 -12.031 1.00 90.81 85 LEU A N 1
ATOM 654 C CA . LEU A 1 85 ? 5.383 -2.499 -12.833 1.00 90.81 85 LEU A CA 1
ATOM 655 C C . LEU A 1 85 ? 6.220 -1.260 -12.520 1.00 90.81 85 LEU A C 1
ATOM 657 O O . LEU A 1 85 ? 5.676 -0.162 -12.413 1.00 90.81 85 LEU A O 1
ATOM 661 N N . ILE A 1 86 ? 7.532 -1.434 -12.403 1.00 89.88 86 ILE A N 1
ATOM 662 C CA . ILE A 1 86 ? 8.494 -0.340 -12.273 1.00 89.88 86 ILE A CA 1
ATOM 663 C C . ILE A 1 86 ? 9.521 -0.432 -13.398 1.00 89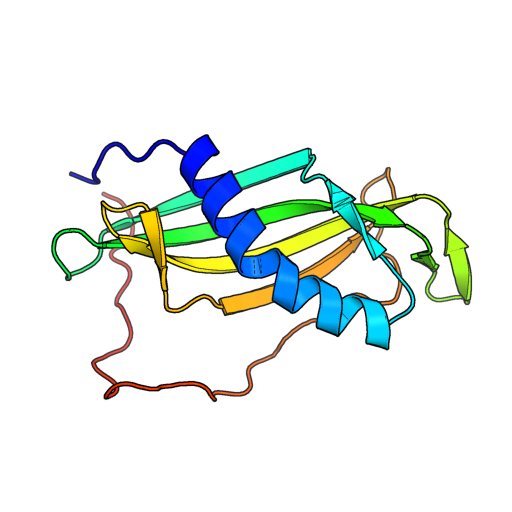.88 86 ILE A C 1
ATOM 665 O O . ILE A 1 86 ? 10.035 -1.518 -13.687 1.00 89.88 86 ILE A O 1
ATOM 669 N N . ASP A 1 87 ? 9.783 0.688 -14.064 1.00 88.62 87 ASP A N 1
ATOM 670 C CA . ASP A 1 87 ? 10.857 0.778 -15.053 1.00 88.62 87 ASP A CA 1
ATOM 671 C C . ASP A 1 87 ? 12.195 1.198 -14.416 1.00 88.62 87 ASP A C 1
ATOM 673 O O . ASP A 1 87 ? 12.260 1.565 -13.241 1.00 88.62 87 ASP A O 1
ATOM 677 N N . ASP A 1 88 ? 13.282 1.166 -15.189 1.00 84.44 88 ASP A N 1
ATOM 678 C CA . ASP A 1 88 ? 14.615 1.569 -14.706 1.00 84.44 88 ASP A CA 1
ATOM 679 C C . ASP A 1 88 ? 14.670 3.050 -14.258 1.00 84.44 88 ASP A C 1
ATOM 681 O O . ASP A 1 88 ? 15.503 3.433 -13.429 1.00 84.44 88 ASP A O 1
ATOM 685 N N . SER A 1 89 ? 13.740 3.887 -14.739 1.00 87.12 89 SER A N 1
ATOM 686 C CA . SER A 1 89 ? 13.587 5.286 -14.310 1.00 87.12 89 SER A CA 1
ATOM 687 C C . SER A 1 89 ? 12.822 5.429 -12.990 1.00 87.12 89 SER A C 1
ATOM 689 O O . SER A 1 89 ? 12.648 6.547 -12.505 1.00 87.12 89 SER A O 1
ATOM 691 N N . HIS A 1 90 ? 12.422 4.313 -12.374 1.00 86.62 90 HIS A N 1
ATOM 692 C CA . HIS A 1 90 ? 11.594 4.249 -11.173 1.00 86.62 90 HIS A CA 1
ATOM 693 C C . HIS A 1 90 ? 10.212 4.880 -11.375 1.00 86.62 90 HIS A C 1
ATOM 695 O O . HIS A 1 90 ? 9.657 5.493 -10.467 1.00 86.62 90 HIS A O 1
ATOM 701 N N . VAL A 1 91 ? 9.637 4.736 -12.567 1.00 87.69 91 VAL A N 1
ATOM 702 C CA . VAL A 1 91 ? 8.253 5.131 -12.824 1.00 87.69 91 VAL A CA 1
ATOM 703 C C . VAL A 1 91 ? 7.342 3.932 -12.589 1.00 87.69 91 VAL A C 1
ATOM 705 O O . VAL A 1 91 ? 7.515 2.866 -13.182 1.00 87.69 91 VAL A O 1
ATOM 708 N N . VAL A 1 92 ? 6.353 4.113 -11.713 1.00 88.31 92 VAL A N 1
ATOM 709 C CA . VAL A 1 92 ? 5.326 3.104 -11.433 1.00 88.31 92 VAL A CA 1
ATOM 710 C C . VAL A 1 92 ? 4.259 3.138 -12.524 1.00 88.31 92 VAL A C 1
ATOM 712 O O . VAL A 1 92 ? 3.714 4.188 -12.859 1.00 88.31 92 VAL A O 1
ATOM 715 N N . SER A 1 93 ? 3.922 1.968 -13.054 1.00 87.50 93 SER A N 1
ATOM 716 C CA . SER A 1 93 ? 2.842 1.762 -14.018 1.00 87.50 93 SER A CA 1
ATOM 717 C C . SER A 1 93 ? 2.063 0.488 -13.690 1.00 87.50 93 SER A C 1
ATOM 719 O O . SER A 1 93 ? 2.516 -0.335 -12.896 1.00 87.50 93 SER A O 1
ATOM 721 N N . ALA A 1 94 ? 0.865 0.335 -14.265 1.00 87.62 94 ALA A N 1
ATOM 722 C CA . ALA A 1 94 ? -0.019 -0.811 -14.009 1.00 87.62 94 ALA A CA 1
ATOM 723 C C . ALA A 1 94 ? -0.225 -1.108 -12.504 1.00 87.62 94 ALA A C 1
ATOM 725 O O . ALA A 1 94 ? -0.305 -2.264 -12.095 1.00 87.62 94 ALA A O 1
ATOM 726 N N . LEU A 1 95 ? -0.272 -0.053 -11.683 1.00 87.69 95 LEU A N 1
ATOM 727 C CA . LEU A 1 95 ? -0.467 -0.149 -10.242 1.00 87.69 95 LEU A CA 1
ATOM 728 C C . LEU A 1 95 ? -1.849 -0.723 -9.931 1.00 87.69 95 LEU A C 1
ATOM 730 O O . LEU A 1 95 ? -2.869 -0.172 -10.347 1.00 87.69 95 LEU A O 1
ATOM 734 N N . ARG A 1 96 ? -1.868 -1.797 -9.149 1.00 86.00 96 ARG A N 1
ATOM 735 C CA . ARG A 1 96 ? -3.073 -2.448 -8.652 1.00 86.00 96 ARG A CA 1
ATOM 736 C C . ARG A 1 96 ? -2.992 -2.592 -7.141 1.00 86.00 96 ARG A C 1
ATOM 738 O O . ARG A 1 96 ? -2.007 -3.098 -6.617 1.00 86.00 96 ARG A O 1
ATOM 745 N N . LEU A 1 97 ? -4.053 -2.182 -6.452 1.00 86.06 97 LEU A N 1
ATOM 746 C CA . LEU A 1 97 ? -4.258 -2.468 -5.035 1.00 86.06 97 LEU A CA 1
ATOM 747 C C . LEU A 1 97 ? -5.212 -3.654 -4.914 1.00 86.06 97 LEU A C 1
ATOM 749 O O . LEU A 1 97 ? -6.354 -3.582 -5.359 1.00 86.06 97 LEU A O 1
ATOM 753 N N . ASP A 1 98 ? -4.745 -4.739 -4.308 1.00 85.00 98 ASP A N 1
ATOM 754 C CA . ASP A 1 98 ? -5.562 -5.931 -4.075 1.00 85.00 98 ASP A CA 1
ATOM 755 C C . ASP A 1 98 ? -6.420 -5.758 -2.815 1.00 85.00 98 ASP A C 1
ATOM 757 O O . ASP A 1 98 ? -7.550 -6.244 -2.714 1.00 85.00 98 ASP A O 1
ATOM 761 N N . ARG A 1 99 ? -5.851 -5.104 -1.799 1.00 85.69 99 ARG A N 1
ATOM 762 C CA . ARG A 1 99 ? -6.409 -5.102 -0.450 1.00 85.69 99 ARG A CA 1
ATOM 763 C C . ARG A 1 99 ? -5.839 -3.976 0.393 1.00 85.69 99 ARG A C 1
ATOM 765 O O . ARG A 1 99 ? -4.636 -3.727 0.372 1.00 85.69 99 ARG A O 1
ATOM 772 N N . ILE A 1 100 ? -6.714 -3.394 1.201 1.00 88.94 100 ILE A N 1
ATOM 773 C CA . ILE A 1 100 ? -6.373 -2.504 2.302 1.00 88.94 100 ILE A CA 1
ATOM 774 C C . ILE A 1 100 ? -6.935 -3.107 3.584 1.00 88.94 100 ILE A C 1
ATOM 776 O O . ILE A 1 100 ? -8.143 -3.313 3.707 1.00 88.94 100 ILE A O 1
ATOM 780 N N . HIS A 1 101 ? -6.065 -3.405 4.539 1.00 90.38 101 HIS A N 1
ATOM 781 C CA . HIS A 1 101 ? -6.459 -3.846 5.871 1.00 90.38 101 HIS A CA 1
ATOM 782 C C . HIS A 1 101 ? -6.189 -2.751 6.888 1.00 90.38 101 HIS A C 1
ATOM 784 O O . HIS A 1 101 ? -5.124 -2.146 6.865 1.00 90.38 101 HIS A O 1
ATOM 790 N N . LEU A 1 102 ? -7.134 -2.546 7.800 1.00 91.12 102 LEU A N 1
ATOM 791 C CA . LEU A 1 102 ? -6.927 -1.729 8.986 1.00 91.12 102 LEU A CA 1
ATOM 792 C C . LEU A 1 102 ? -6.718 -2.657 10.174 1.00 91.12 102 LEU A C 1
ATOM 794 O O . LEU A 1 102 ? -7.462 -3.624 10.353 1.00 91.12 102 LEU A O 1
ATOM 798 N N . LEU A 1 103 ? -5.684 -2.375 10.951 1.00 92.56 103 LEU A N 1
ATOM 799 C CA . LEU A 1 103 ? -5.236 -3.183 12.071 1.00 92.56 103 LEU A CA 1
ATOM 800 C C . LEU A 1 103 ? -5.016 -2.289 13.294 1.00 92.56 103 LEU A C 1
ATOM 802 O O . LEU A 1 103 ? -4.661 -1.121 13.158 1.00 92.56 103 LEU A O 1
ATOM 806 N N . THR A 1 104 ? -5.182 -2.828 14.497 1.00 91.12 104 THR A N 1
ATOM 807 C CA . THR A 1 104 ? -4.685 -2.196 15.723 1.00 91.12 104 THR A CA 1
ATOM 808 C C . THR A 1 104 ? -3.156 -2.245 15.765 1.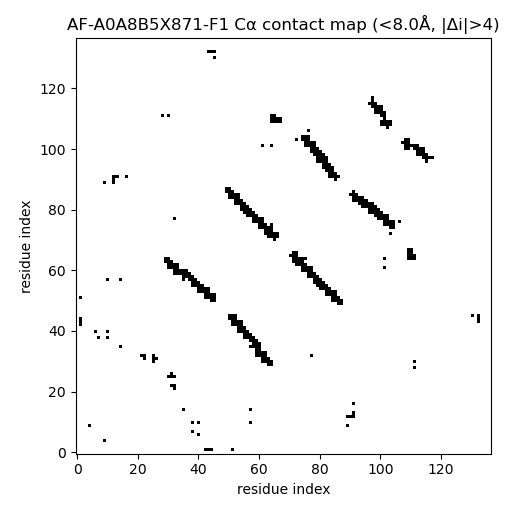00 91.12 104 THR A C 1
ATOM 810 O O . THR A 1 104 ? -2.517 -2.928 14.963 1.00 91.12 104 THR A O 1
ATOM 813 N N . LEU A 1 105 ? -2.559 -1.576 16.754 1.00 91.75 105 LEU A N 1
ATOM 814 C CA . LEU A 1 105 ? -1.121 -1.672 17.029 1.00 91.75 105 LEU A CA 1
ATOM 815 C C . LEU A 1 105 ? -0.650 -3.107 17.342 1.00 91.75 105 LEU A C 1
ATOM 817 O O . LEU A 1 105 ? 0.499 -3.443 17.076 1.00 91.75 105 LEU A O 1
ATOM 821 N N . ASP A 1 106 ? -1.555 -3.959 17.833 1.00 91.00 106 ASP A N 1
ATOM 822 C CA . ASP A 1 106 ? -1.320 -5.387 18.095 1.00 91.00 106 ASP A CA 1
ATOM 823 C C . ASP A 1 106 ? -1.692 -6.289 16.897 1.00 91.00 106 ASP A C 1
ATOM 825 O O . ASP A 1 106 ? -1.982 -7.473 17.079 1.00 91.00 106 ASP A O 1
ATOM 829 N N . ASP A 1 107 ? -1.776 -5.736 15.682 1.00 88.56 107 ASP A N 1
ATOM 830 C CA . ASP A 1 107 ? -2.130 -6.450 14.445 1.00 88.56 107 ASP A CA 1
ATOM 831 C C . ASP A 1 107 ? -3.527 -7.123 14.458 1.00 88.56 107 ASP A C 1
ATOM 833 O O . ASP A 1 107 ? -3.790 -8.064 13.704 1.00 88.56 107 ASP A O 1
ATOM 837 N N . LYS A 1 108 ? -4.470 -6.642 15.284 1.00 87.31 108 LYS A N 1
ATOM 838 C CA . LYS A 1 108 ? -5.860 -7.140 15.282 1.00 87.31 108 LYS A CA 1
ATOM 839 C C . LYS A 1 108 ? -6.705 -6.392 14.248 1.00 87.31 108 LYS A C 1
ATOM 841 O O . LYS A 1 108 ? -6.569 -5.180 14.146 1.00 87.31 108 LYS A O 1
ATOM 846 N N . PRO A 1 109 ? -7.612 -7.055 13.517 1.00 85.94 109 PRO A N 1
ATOM 847 C CA . PRO A 1 109 ? -8.407 -6.405 12.475 1.00 85.94 109 PRO A CA 1
ATOM 848 C C . PRO A 1 109 ? -9.354 -5.322 13.021 1.00 85.94 109 PRO A C 1
ATOM 850 O O . PRO A 1 109 ? -9.986 -5.507 14.061 1.00 85.94 109 PRO A O 1
ATOM 853 N N . LEU A 1 110 ? -9.485 -4.222 12.275 1.00 86.94 110 LEU A N 1
ATOM 854 C CA . LEU A 1 110 ? -10.409 -3.105 12.511 1.00 86.94 110 LEU A CA 1
ATOM 855 C C . LEU A 1 110 ? -11.452 -2.990 11.384 1.00 86.94 110 LEU A C 1
ATOM 857 O O . LEU A 1 110 ? -11.298 -3.571 10.307 1.00 86.94 110 LEU A O 1
ATOM 861 N N . ALA A 1 111 ? -12.532 -2.243 11.633 1.00 80.19 111 ALA A N 1
ATOM 862 C CA . ALA A 1 111 ? -13.535 -1.944 10.613 1.00 80.19 111 ALA A CA 1
ATOM 863 C C . ALA A 1 111 ? -13.000 -0.924 9.598 1.00 80.19 111 ALA A C 1
ATOM 865 O O . ALA A 1 111 ? -12.093 -0.159 9.908 1.00 80.19 111 ALA A O 1
ATOM 866 N N . GLY A 1 112 ? -13.572 -0.904 8.389 1.00 70.75 112 GLY A N 1
ATOM 867 C CA . GLY A 1 112 ? -13.123 -0.013 7.309 1.00 70.75 112 GLY A CA 1
ATOM 868 C C . GLY A 1 112 ? -11.966 -0.570 6.472 1.00 70.75 112 GLY A C 1
ATOM 869 O O . GLY A 1 112 ? -11.352 0.157 5.706 1.00 70.75 112 GLY A O 1
ATOM 870 N N . GLY A 1 113 ? -11.644 -1.862 6.587 1.00 64.62 113 GLY A N 1
ATOM 871 C CA . GLY A 1 113 ? -10.820 -2.527 5.578 1.00 64.62 113 GLY A CA 1
ATOM 872 C C . GLY A 1 113 ? -11.549 -2.592 4.230 1.00 64.62 113 GLY A C 1
ATOM 873 O O . GLY A 1 113 ? -12.772 -2.727 4.180 1.00 64.62 113 GLY A O 1
ATOM 874 N N . SER A 1 114 ? -10.799 -2.533 3.133 1.00 66.19 114 SER A N 1
ATOM 875 C CA . SER A 1 114 ? -11.331 -2.668 1.776 1.00 66.19 114 SER A CA 1
ATOM 876 C C . SER A 1 114 ? -10.690 -3.856 1.081 1.00 66.19 114 SER A C 1
ATOM 878 O O . SER A 1 114 ? -9.474 -3.915 0.901 1.00 66.19 114 SER A O 1
ATOM 880 N N . ILE A 1 115 ? -11.516 -4.812 0.667 1.00 56.97 115 ILE A N 1
ATOM 881 C CA . ILE A 1 115 ? -11.090 -5.894 -0.218 1.00 56.97 115 ILE A CA 1
ATOM 882 C C . ILE A 1 115 ? -11.557 -5.520 -1.618 1.00 56.97 115 ILE A C 1
ATOM 884 O O . ILE A 1 115 ? -12.757 -5.509 -1.890 1.00 56.97 115 ILE A O 1
ATOM 888 N N . TYR A 1 116 ? -10.615 -5.228 -2.509 1.00 58.09 116 TYR A N 1
ATOM 889 C CA . TYR A 1 116 ? -10.927 -4.970 -3.907 1.00 58.09 116 TYR A CA 1
ATOM 890 C C . TYR A 1 116 ? -10.977 -6.310 -4.638 1.00 58.09 116 TYR A C 1
ATOM 892 O O . TYR A 1 116 ? -10.007 -6.765 -5.237 1.00 58.09 116 TYR A O 1
ATOM 900 N N . ALA A 1 117 ? -12.131 -6.975 -4.572 1.00 40.84 117 ALA A N 1
ATOM 901 C CA . ALA A 1 117 ? -12.434 -8.091 -5.461 1.00 40.84 117 ALA A CA 1
ATOM 902 C C . ALA A 1 117 ? -12.786 -7.525 -6.848 1.00 40.84 117 ALA A C 1
ATOM 904 O O . ALA A 1 117 ? -13.952 -7.351 -7.167 1.00 40.84 117 ALA A O 1
ATOM 905 N N . TYR A 1 118 ? -11.744 -7.152 -7.597 1.00 46.66 118 TYR A N 1
ATOM 906 C CA . TYR A 1 118 ? -11.701 -6.782 -9.018 1.00 46.66 118 TYR A CA 1
ATOM 907 C C . TYR A 1 118 ? -12.948 -6.115 -9.643 1.00 46.66 118 TYR A C 1
ATOM 909 O O . TYR A 1 118 ? -13.958 -6.757 -9.922 1.00 46.66 118 TYR A O 1
ATOM 917 N N . ILE A 1 119 ? -12.781 -4.857 -10.065 1.00 32.03 119 ILE A N 1
ATOM 918 C CA . ILE A 1 119 ? -13.437 -4.327 -11.268 1.00 32.03 119 ILE A CA 1
ATOM 919 C C . ILE A 1 119 ? -12.320 -4.087 -12.288 1.00 32.03 119 ILE A C 1
ATOM 921 O O . ILE A 1 119 ? -11.440 -3.256 -12.081 1.00 32.03 119 ILE A O 1
ATOM 925 N N . ASP A 1 120 ? -12.329 -4.872 -13.363 1.00 37.00 120 ASP A N 1
ATOM 926 C CA . ASP A 1 120 ? -11.429 -4.73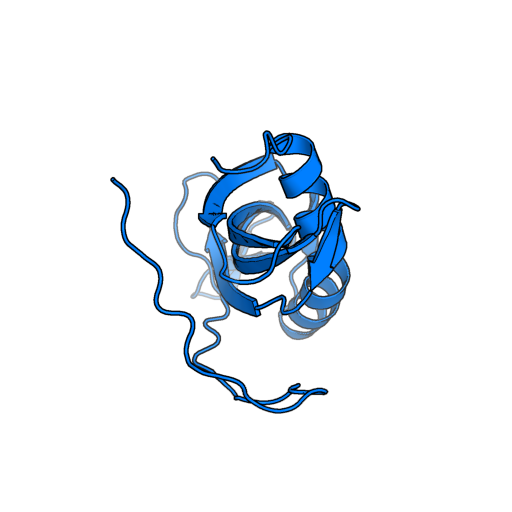2 -14.511 1.00 37.00 120 ASP A CA 1
ATOM 927 C C . ASP A 1 120 ? -11.767 -3.394 -15.200 1.00 37.00 120 ASP A C 1
ATOM 929 O O . ASP A 1 120 ? -12.857 -3.251 -15.755 1.00 37.00 120 ASP A O 1
ATOM 933 N N . GLY A 1 121 ? -10.908 -2.371 -15.109 1.00 34.50 121 GLY A N 1
ATOM 934 C CA . GLY A 1 121 ? -11.311 -1.056 -15.617 1.00 34.50 121 GLY A CA 1
ATOM 935 C C . GLY A 1 121 ? -10.350 0.107 -15.422 1.00 34.50 121 GLY A C 1
ATOM 936 O O . GLY A 1 121 ? -10.738 1.100 -14.824 1.00 34.50 121 GLY A O 1
ATOM 937 N N . LEU A 1 122 ? -9.135 0.015 -15.970 1.00 32.12 122 LEU A N 1
ATOM 938 C CA . LEU A 1 122 ? -8.405 1.163 -16.543 1.00 32.12 122 LEU A CA 1
ATOM 939 C C . LEU A 1 122 ? -7.245 0.644 -17.407 1.00 32.12 122 LEU A C 1
ATOM 941 O O . LEU A 1 122 ? -6.063 0.834 -17.138 1.00 32.12 122 LEU A O 1
ATOM 945 N N . ILE A 1 123 ? -7.620 -0.071 -18.468 1.00 34.62 123 ILE A N 1
ATOM 946 C CA . ILE A 1 123 ? -6.721 -0.482 -19.546 1.00 34.62 123 ILE A CA 1
ATOM 947 C C . ILE A 1 123 ? -6.739 0.636 -20.599 1.00 34.62 123 ILE A C 1
ATOM 949 O O . ILE A 1 123 ? -7.527 0.594 -21.541 1.00 34.62 123 ILE A O 1
ATOM 953 N N . PHE A 1 124 ? -5.876 1.644 -20.459 1.00 35.34 124 PHE A N 1
ATOM 954 C CA . PHE A 1 124 ? -5.450 2.438 -21.616 1.00 35.34 124 PHE A CA 1
ATOM 955 C C . PHE A 1 124 ? -4.229 1.749 -22.228 1.00 35.34 124 PHE A C 1
ATOM 957 O O . PHE A 1 124 ? -3.090 2.035 -21.877 1.00 35.34 124 PHE A O 1
ATOM 964 N N . GLY A 1 125 ? -4.482 0.784 -23.110 1.00 27.98 125 GLY A N 1
ATOM 965 C CA . GLY A 1 125 ? -3.442 0.088 -23.867 1.00 27.98 125 GLY A CA 1
ATOM 966 C C . GLY A 1 125 ? -3.771 -1.384 -24.070 1.00 27.98 125 GLY A C 1
ATOM 967 O O . GLY A 1 125 ? -3.941 -2.126 -23.114 1.00 27.98 125 GLY A O 1
ATOM 968 N N . THR A 1 126 ? -3.878 -1.796 -25.329 1.00 31.31 126 THR A N 1
ATOM 969 C CA . THR A 1 126 ? -4.180 -3.156 -25.802 1.00 31.31 126 THR A CA 1
ATOM 970 C C . THR A 1 126 ? -3.684 -4.277 -24.879 1.00 31.31 126 THR A C 1
ATOM 972 O O . THR A 1 126 ? -2.488 -4.397 -24.614 1.00 31.31 126 THR A O 1
ATOM 975 N N . ARG A 1 127 ? -4.621 -5.132 -24.444 1.00 33.72 127 ARG A N 1
ATOM 976 C CA . ARG A 1 127 ? -4.381 -6.390 -23.719 1.00 33.72 127 ARG A CA 1
ATOM 977 C C . ARG A 1 127 ? -3.364 -7.234 -24.497 1.00 33.72 127 ARG A C 1
ATOM 979 O O . ARG A 1 127 ? -3.689 -7.765 -25.556 1.00 33.72 127 ARG A O 1
ATOM 986 N N . GLN A 1 128 ? -2.156 -7.393 -23.968 1.00 32.69 128 GLN A N 1
ATOM 987 C CA . GLN A 1 128 ? -1.222 -8.420 -24.421 1.00 32.69 128 GLN A CA 1
ATOM 988 C C . GLN A 1 128 ? -0.878 -9.321 -23.232 1.00 32.69 128 GLN A C 1
ATOM 990 O O . GLN A 1 128 ? 0.044 -9.026 -22.489 1.00 32.69 128 GLN A O 1
ATOM 995 N N . ILE A 1 129 ? -1.662 -10.405 -23.118 1.00 36.47 129 ILE A N 1
ATOM 996 C CA . ILE A 1 129 ? -1.346 -11.695 -22.472 1.00 36.47 129 ILE A CA 1
ATOM 997 C C . ILE A 1 129 ? -1.222 -11.666 -20.923 1.00 36.47 129 ILE A C 1
ATOM 999 O O . ILE A 1 129 ? -0.607 -10.765 -20.363 1.00 36.47 129 ILE A O 1
ATOM 1003 N N . PRO A 1 130 ? -1.803 -12.642 -20.187 1.00 40.38 130 PRO A N 1
ATOM 1004 C CA . PRO A 1 130 ? -1.545 -12.794 -18.754 1.00 40.38 130 PRO A CA 1
ATOM 1005 C C . PRO A 1 130 ? -0.049 -13.041 -18.531 1.00 40.38 130 PRO A C 1
ATOM 1007 O O . PRO A 1 130 ? 0.512 -13.991 -19.078 1.00 40.38 130 PRO A O 1
ATOM 1010 N N . TYR A 1 131 ? 0.603 -12.181 -17.746 1.00 40.53 131 TYR A N 1
ATOM 1011 C CA . TYR A 1 131 ? 2.011 -12.347 -17.399 1.00 40.53 131 TYR A CA 1
ATOM 1012 C C . TYR A 1 131 ? 2.192 -13.700 -16.709 1.00 40.53 131 TYR A C 1
ATOM 1014 O O . TYR A 1 131 ? 1.747 -13.915 -15.582 1.00 40.53 131 TYR A O 1
ATOM 1022 N N . THR A 1 132 ? 2.826 -14.635 -17.412 1.00 37.38 132 THR A N 1
ATOM 1023 C CA . THR A 1 132 ? 3.195 -15.924 -16.838 1.00 37.38 132 THR A CA 1
ATOM 1024 C C . THR A 1 132 ? 4.397 -15.654 -15.943 1.00 37.38 132 THR A C 1
ATOM 1026 O O . THR A 1 132 ? 5.526 -15.569 -16.422 1.00 37.38 132 THR A O 1
ATOM 1029 N N . VAL A 1 133 ? 4.158 -15.439 -14.648 1.00 36.88 133 VAL A N 1
ATOM 1030 C CA . VAL A 1 133 ? 5.225 -15.327 -13.648 1.00 36.88 133 VAL A CA 1
ATOM 1031 C C . VAL A 1 133 ? 6.028 -16.623 -13.716 1.00 36.88 133 VAL A C 1
ATOM 1033 O O . VAL A 1 133 ? 5.547 -17.685 -13.318 1.00 36.88 133 VAL A O 1
ATOM 1036 N N . ARG A 1 134 ? 7.249 -16.573 -14.259 1.00 36.59 134 ARG A N 1
ATOM 1037 C CA . ARG A 1 134 ? 8.178 -17.694 -14.114 1.00 36.59 134 ARG A CA 1
ATOM 1038 C C . ARG A 1 134 ? 8.579 -17.738 -12.645 1.00 36.59 134 ARG A C 1
ATOM 1040 O O . ARG A 1 134 ? 9.294 -16.859 -12.170 1.00 36.59 134 ARG A O 1
ATOM 1047 N N . ALA A 1 135 ? 8.061 -18.734 -11.930 1.00 30.14 135 ALA A N 1
ATOM 1048 C CA . ALA A 1 135 ? 8.489 -19.049 -10.577 1.00 30.14 135 ALA A CA 1
ATOM 1049 C C . ALA A 1 135 ? 10.023 -19.186 -10.529 1.00 30.14 135 ALA A C 1
ATOM 1051 O O . ALA A 1 135 ? 10.637 -19.654 -11.491 1.00 30.14 135 ALA A O 1
ATOM 1052 N N . LYS A 1 136 ? 10.610 -18.724 -9.419 1.00 34.72 136 LYS A N 1
ATOM 1053 C CA . LYS A 1 136 ? 12.054 -18.694 -9.129 1.00 34.72 136 LYS A CA 1
ATOM 1054 C C . LYS A 1 136 ? 12.787 -19.965 -9.590 1.00 34.72 136 LYS A C 1
ATOM 1056 O O . LYS A 1 136 ? 12.354 -21.068 -9.264 1.00 34.72 136 LYS A O 1
ATOM 1061 N N . LEU A 1 137 ? 13.921 -19.768 -10.272 1.00 33.19 137 LEU A N 1
ATOM 1062 C CA . LEU A 1 137 ? 15.057 -20.698 -10.242 1.00 33.19 137 LEU A CA 1
ATOM 1063 C C . LEU A 1 137 ? 15.861 -20.456 -8.962 1.00 33.19 137 LEU A C 1
ATOM 1065 O O . LEU A 1 137 ? 16.007 -19.263 -8.598 1.00 33.19 137 LEU A O 1
#

=== Feature glossary ===
Feature key, reading from the visual/contextual features back to the raw sequence:

Rendered structure images. Six rendered views show the 3D structure from the faces of a cube — i.e. along ±x, ±y, ±z. Rendering representation is drawn randomly per protein from cartoon (secondary-structure ribbons), sticks (backbone bonds), or molecular surface; coloring is either N→C rainbow (blue at the N-terminus through red at the C-terminus) or one color per chain.

Contact-map, Ramachandran, and PAE plots. The contact map is a binary N×N matrix image: pixel (i, j) is dark where Cα_i and Cα_j are within 8 Å and |i−j|>4. Because the |i−j|>4 filter removes local helical contacts, off-diagonal stripes parallel to the main diagonal indicate parallel β-sheets; stripes perpendicular to it indicate antiparallel β-sheets. The Ramachandran plot scatters every residue's (φ, ψ) pair against the sterically allowed regions. The PAE heatmap renders the predicted-aligned-error matrix.

InterPro / GO / CATH / organism. Database cross-references. InterPro integrates a dozen domain/family signature databases into unified entries with residue-range hits. GO terms attach function/process/location labels with evidence codes. CATH codes position the fold in a four-level structural taxonomy. Organism is the NCBI-taxonomy species name.

Nearest PDB structures. The Foldseek neighbor list gives the closest experimentally determined structures in the PDB, ranked by structural alignment. TM-score near 1 means near-identical fold; near 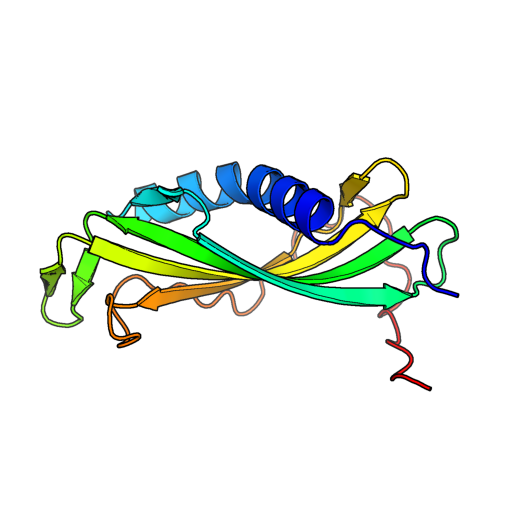0.3 means only rough topology match. This is how one finds what a novel AlphaFold prediction most resembles in the solved-structure universe.

Predicted aligned error. PAE(i, j) answers: if I align the predicted and true structures on residue i, how far off (in Å) do I expect residue j to be? A block-diagonal PAE matrix with low values on the blocks and high values off-diagonal is the signature of a multi-domain protein with confidently predicted domains but uncertain inter-domain orientation.

Solvent-accessible surface area. Accessible surface area quantifies burial. A residue with SASA near zero is packed into the hydrophobic core; one with SASA >100 Å² sits on the surface. Computed here via the Shrake–Rupley numerical algorithm with a 1.4 Å probe.

B-factor. B-factor (Debye–Waller factor) reflects atomic displacement in the crystal lattice. It is an experimental observable (units Å²), not a prediction; low values mean the atom is pinned down, high values mean it moves or is heterogeneous across the crystal.

pLDDT. For AlphaFold models, the B-factor field carries pLDDT — the model's own estimate of local accuracy on a 0–100 scale. Regions with pLDDT<50 should be treated as essentially unmodeled; they often correspond to intrinsically disordered segments.

Backbone torsions (φ/ψ). φ (phi) and ψ (psi) are the two rotatable backbone dihedrals per residue: φ is the C(i-1)–N–Cα–C torsion, ψ is the N–Cα–C–N(i+1) torsion, both in degrees on (−180°, 180°]. α-helical residues cluster near (−60°, −45°); β-strand residues near (−120°, +130°). A Ramachandran plot is simply a scatter of (φ, ψ) for every residue.

Radius of gyration, Cα contacts, bounding box. Radius of gyration (Rg) is the root-mean-square distance of Cα atoms from their centroid — a single number for overall size and compactness. A globular domain of N residues has Rg ≈ 2.2·N^0.38 Å; an extended or disordered chain has a much larger Rg. The Cα contact count is the number of residue pairs whose Cα atoms are within 8 Å and are more than four positions apart in sequence — a standard proxy for tertiary packing density. The bounding box is the smallest axis-aligned box enclosing all Cα atoms.

Secondary structure (3-state, P-SEA). Three-state secondary structure (P-SEA) collapses the eight DSSP classes into helix (a), strand (b), and coil (c). P-SEA assigns these from Cα geometry alone — distances and angles — without requiring backbone oxygens, so it works on any Cα trace.

Secondary structure (8-state, DSSP). DSSP 8-state secondary structure assigns each residue one of H (α-helix), G (3₁₀-helix), I (π-helix), E (extended β-strand), B (isolated β-bridge), T (hydrogen-bonded turn), S (bend), or '-' (coil). The assignment is computed from backbone hydrogen-bond geometry via the Kabsch–Sander algorithm.

Foldseek 3Di. A 3Di character summarizes, for each residue, the relative orientation of the Cα frame of its nearest spatial neighbor. Because it encodes fold topology rather than chemistry, 3Di alignments detect remote structural similarity that sequence alignment misses.

mmCIF coordinates. The mmCIF block holds the 3D Cartesian coordinates of each backbone atom (N, Cα, C, O) in ångströms. mmCIF is the PDB's canonical archive format — a tagged-loop text representation of the atomic model.

Sequence. Sequence gives the chain of amino acids in standard one-letter code (A=alanine, C=cysteine, …, Y=tyrosine), read N→C. It is the only feature that is directly encoded by the gene; all structural features are derived from the folded form of this sequence.